Protein AF-A0A1A8GEN4-F1 (afdb_monomer_lite)

pLDDT: mean 83.36, std 10.14, range [45.72, 95.31]

Structure (mmCIF, N/CA/C/O backbone):
data_AF-A0A1A8GEN4-F1
#
_entry.id   AF-A0A1A8GEN4-F1
#
loop_
_atom_site.group_PDB
_atom_site.id
_atom_site.type_symbol
_atom_site.label_atom_id
_atom_site.label_alt_id
_atom_site.label_comp_id
_atom_site.label_asym_id
_atom_site.label_entity_id
_atom_site.label_seq_id
_atom_site.pdbx_PDB_ins_code
_atom_site.Cartn_x
_atom_site.Cartn_y
_atom_site.Cartn_z
_atom_site.occupancy
_atom_site.B_iso_or_equiv
_atom_site.auth_seq_id
_atom_site.auth_comp_id
_atom_site.auth_asym_id
_atom_site.auth_atom_id
_atom_site.pdbx_PDB_model_num
ATOM 1 N N . ALA A 1 1 ? 3.655 10.554 -17.222 1.00 45.72 1 ALA A N 1
ATOM 2 C CA . ALA A 1 1 ? 3.768 10.787 -15.770 1.00 45.72 1 ALA A CA 1
ATOM 3 C C . ALA A 1 1 ? 2.557 10.150 -15.105 1.00 45.72 1 ALA A C 1
ATOM 5 O O . ALA A 1 1 ? 1.447 10.441 -15.536 1.00 45.72 1 ALA A O 1
ATOM 6 N N . SER A 1 2 ? 2.767 9.233 -14.158 1.00 53.09 2 SER A N 1
ATOM 7 C CA . SER A 1 2 ? 1.679 8.638 -13.370 1.00 53.09 2 SER A CA 1
ATOM 8 C C . SER A 1 2 ? 1.064 9.720 -12.475 1.00 53.09 2 SER A C 1
ATOM 10 O O . SER A 1 2 ? 1.806 10.455 -11.822 1.00 53.09 2 SER A O 1
ATOM 12 N N . ARG A 1 3 ? -0.265 9.864 -12.473 1.00 69.81 3 ARG A N 1
ATOM 13 C CA . ARG A 1 3 ? -0.989 10.826 -11.624 1.00 69.81 3 ARG A CA 1
ATOM 14 C C . ARG A 1 3 ? -1.410 10.136 -10.328 1.00 69.81 3 ARG A C 1
ATOM 16 O O . ARG A 1 3 ? -2.593 10.088 -10.010 1.00 69.81 3 ARG A O 1
ATOM 23 N N . VAL A 1 4 ? -0.419 9.634 -9.589 1.00 71.69 4 VAL A N 1
ATOM 24 C CA . VAL A 1 4 ? -0.587 8.802 -8.383 1.00 71.69 4 VAL A CA 1
ATOM 25 C C . VAL A 1 4 ? -1.662 9.356 -7.440 1.00 71.69 4 VAL A C 1
ATOM 27 O O . VAL A 1 4 ? -2.549 8.626 -7.023 1.00 71.69 4 VAL A O 1
ATOM 30 N N . GLU A 1 5 ? -1.659 10.659 -7.165 1.00 72.50 5 GLU A N 1
ATOM 31 C CA . GLU A 1 5 ? -2.648 11.294 -6.284 1.00 72.50 5 GLU A CA 1
ATOM 32 C C . GLU A 1 5 ? -4.094 11.222 -6.808 1.00 72.50 5 GLU A C 1
ATOM 34 O O . GLU A 1 5 ? -5.031 11.002 -6.038 1.00 72.50 5 GLU A O 1
ATOM 39 N N . THR A 1 6 ? -4.291 11.395 -8.118 1.00 79.06 6 THR A N 1
ATOM 40 C CA . THR A 1 6 ? -5.625 11.320 -8.733 1.00 79.06 6 THR A CA 1
ATOM 41 C C . THR A 1 6 ? -6.144 9.887 -8.702 1.00 79.06 6 THR A C 1
ATOM 43 O O . THR A 1 6 ? -7.285 9.671 -8.298 1.00 79.06 6 THR A O 1
ATOM 46 N N . ASP A 1 7 ? -5.293 8.921 -9.045 1.00 82.31 7 ASP A N 1
ATOM 47 C CA . ASP A 1 7 ? -5.662 7.504 -9.058 1.00 82.31 7 ASP A CA 1
ATOM 48 C C . ASP A 1 7 ? -6.001 7.011 -7.641 1.00 82.31 7 ASP A C 1
ATOM 50 O O . ASP A 1 7 ? -7.006 6.329 -7.443 1.00 82.31 7 ASP A O 1
ATOM 54 N N . ILE A 1 8 ? -5.223 7.431 -6.633 1.00 84.31 8 ILE A N 1
ATOM 55 C CA . ILE A 1 8 ? -5.489 7.133 -5.217 1.00 84.31 8 ILE A CA 1
ATOM 56 C C . ILE A 1 8 ? -6.823 7.739 -4.773 1.00 84.31 8 ILE A C 1
ATOM 58 O O . ILE A 1 8 ? -7.634 7.054 -4.153 1.00 84.31 8 ILE A O 1
ATOM 62 N N . SER A 1 9 ? -7.066 9.013 -5.088 1.00 82.31 9 SER A N 1
ATOM 63 C CA . SER A 1 9 ? -8.290 9.704 -4.668 1.00 82.31 9 SER A CA 1
ATOM 64 C C . SER A 1 9 ? -9.540 9.068 -5.275 1.00 82.31 9 SER A C 1
ATOM 66 O O . SER A 1 9 ? -10.535 8.891 -4.575 1.00 82.31 9 SER A O 1
ATOM 68 N N . GLN A 1 10 ? -9.482 8.683 -6.554 1.00 84.06 10 GLN A N 1
ATOM 69 C CA . GLN A 1 10 ? -10.581 7.974 -7.208 1.00 84.06 10 GLN A CA 1
ATOM 70 C C . GLN A 1 10 ? -10.803 6.591 -6.594 1.00 84.06 10 GLN A C 1
ATOM 72 O O . GLN A 1 10 ? -11.924 6.288 -6.200 1.00 84.06 10 GLN A O 1
ATOM 77 N N . ALA A 1 11 ? -9.746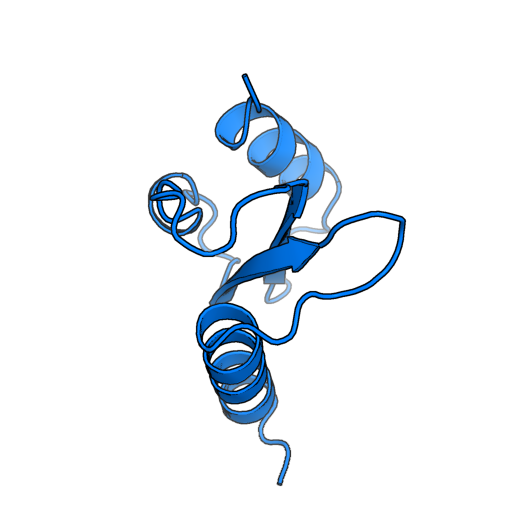 5.788 -6.432 1.00 85.25 11 ALA A N 1
ATOM 78 C CA . ALA A 1 11 ? -9.864 4.448 -5.860 1.00 85.25 11 ALA A CA 1
ATOM 79 C C . ALA A 1 11 ? -10.451 4.470 -4.441 1.00 85.25 11 ALA A C 1
ATOM 81 O O . ALA A 1 11 ? -11.280 3.633 -4.099 1.00 85.25 11 ALA A O 1
ATOM 82 N N . LEU A 1 12 ? -10.055 5.446 -3.618 1.00 86.00 12 LEU A N 1
ATOM 83 C CA . LEU A 1 12 ? -10.560 5.586 -2.252 1.00 86.00 12 LEU A CA 1
ATOM 84 C C . LEU A 1 12 ? -11.995 6.126 -2.183 1.00 86.00 12 LEU A C 1
ATOM 86 O O . LEU A 1 12 ? -12.655 5.902 -1.171 1.00 86.00 12 LEU A O 1
ATOM 90 N N . SER A 1 13 ? -12.484 6.809 -3.223 1.00 84.88 13 SER A N 1
ATOM 91 C CA . SER A 1 13 ? -13.871 7.294 -3.287 1.00 84.88 13 SER A CA 1
ATOM 92 C C . SER A 1 13 ? -14.887 6.160 -3.449 1.00 84.88 13 SER A C 1
ATOM 94 O O . SER A 1 13 ? -16.040 6.323 -3.052 1.00 84.88 13 SER A O 1
ATOM 96 N N . ASP A 1 14 ? -14.470 5.027 -4.016 1.00 83.81 14 ASP A N 1
ATOM 97 C CA . ASP A 1 14 ? -15.342 3.877 -4.279 1.00 83.81 14 ASP A CA 1
ATOM 98 C C . ASP A 1 14 ? -15.415 2.902 -3.089 1.00 83.81 14 ASP A C 1
ATOM 100 O O . ASP A 1 14 ? -16.238 1.981 -3.069 1.00 83.81 14 ASP A O 1
ATOM 104 N N . VAL A 1 15 ? -14.562 3.084 -2.074 1.00 84.25 15 VAL A N 1
ATOM 105 C CA . VAL A 1 15 ? -14.505 2.199 -0.905 1.00 84.25 15 VAL A CA 1
ATOM 106 C C . VAL A 1 15 ? -15.559 2.612 0.131 1.00 84.25 15 VAL A C 1
ATOM 108 O O . VAL A 1 15 ? -15.672 3.797 0.4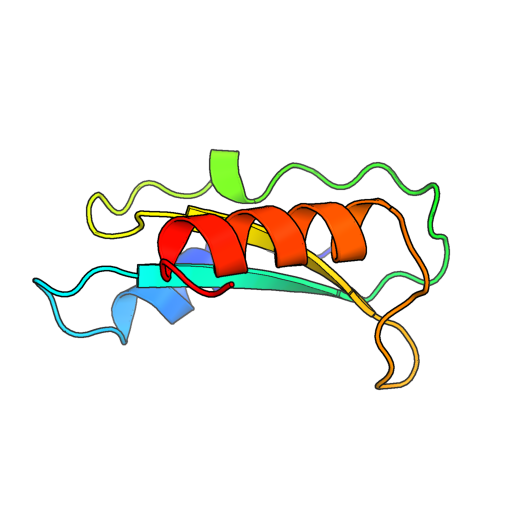54 1.00 84.25 15 VAL A O 1
ATOM 111 N N . PRO A 1 16 ? -16.312 1.662 0.723 1.00 79.75 16 PRO A N 1
ATOM 112 C CA . PRO A 1 16 ? -17.256 1.971 1.789 1.00 79.75 16 PRO A CA 1
ATOM 113 C C . PRO A 1 16 ? -16.566 2.657 2.970 1.00 79.75 16 PRO A C 1
ATOM 115 O O . PRO A 1 16 ? -15.542 2.178 3.463 1.00 79.75 16 PRO A O 1
ATOM 118 N N . ALA A 1 17 ? -17.164 3.740 3.467 1.00 72.44 17 ALA A N 1
ATOM 119 C CA . ALA A 1 17 ? -16.716 4.367 4.703 1.00 72.44 17 ALA A CA 1
ATOM 120 C C . ALA A 1 17 ? -16.740 3.353 5.868 1.00 72.44 17 ALA A C 1
ATOM 122 O O . ALA A 1 17 ? -17.629 2.500 5.934 1.00 72.44 17 ALA A O 1
ATOM 123 N N . ASN A 1 18 ? -15.788 3.484 6.799 1.00 80.94 18 ASN A N 1
ATOM 124 C CA . ASN A 1 18 ? -15.673 2.715 8.053 1.00 80.94 18 ASN A CA 1
ATOM 125 C C . ASN A 1 18 ? -15.076 1.301 7.942 1.00 80.94 18 ASN A C 1
ATOM 127 O O . ASN A 1 18 ? -15.346 0.454 8.796 1.00 80.94 18 ASN A O 1
ATOM 131 N N . LYS A 1 19 ? -14.269 1.023 6.918 1.00 86.19 19 LYS A N 1
ATOM 132 C CA . LYS A 1 19 ? -13.446 -0.192 6.864 1.00 86.19 19 LYS A CA 1
ATOM 133 C C . LYS A 1 19 ? -11.984 0.176 6.752 1.00 86.19 19 LYS A C 1
ATOM 135 O O . LYS A 1 19 ? -11.664 1.108 6.025 1.00 86.19 19 LYS A O 1
ATOM 140 N N . ASP A 1 20 ? -11.130 -0.597 7.407 1.00 91.12 20 ASP A N 1
ATOM 141 C CA . ASP A 1 20 ? -9.688 -0.492 7.237 1.00 91.12 20 ASP A CA 1
ATOM 142 C C . ASP A 1 20 ? -9.298 -0.804 5.787 1.00 91.12 20 ASP A C 1
ATOM 144 O O . ASP A 1 20 ? -9.762 -1.780 5.189 1.00 91.12 20 ASP A O 1
ATOM 148 N N . ILE A 1 21 ? -8.442 0.042 5.218 1.00 91.62 21 ILE A N 1
ATOM 149 C CA . ILE A 1 21 ? -8.008 -0.020 3.825 1.00 91.62 21 ILE A CA 1
ATOM 150 C C . ILE A 1 21 ? -6.504 -0.274 3.788 1.00 91.62 21 ILE A C 1
ATOM 152 O O . ILE A 1 21 ? -5.715 0.459 4.388 1.00 91.62 21 ILE A O 1
ATOM 156 N N . ILE A 1 22 ? -6.107 -1.284 3.017 1.00 92.69 22 ILE A N 1
ATOM 157 C CA . ILE A 1 22 ? -4.731 -1.446 2.552 1.00 92.69 22 ILE A CA 1
ATOM 158 C C . ILE A 1 22 ? -4.687 -0.940 1.112 1.00 92.69 22 ILE A C 1
ATOM 160 O O . ILE A 1 22 ? -5.297 -1.528 0.220 1.00 92.69 22 ILE A O 1
ATOM 164 N N . LEU A 1 23 ? -3.985 0.167 0.888 1.00 92.19 23 LEU A N 1
ATOM 165 C CA . LEU A 1 23 ? -3.784 0.735 -0.438 1.00 92.19 23 LEU A CA 1
ATOM 166 C C . LEU A 1 23 ? -2.522 0.140 -1.068 1.00 92.19 23 LEU A C 1
ATOM 168 O O . LEU A 1 23 ? -1.430 0.248 -0.509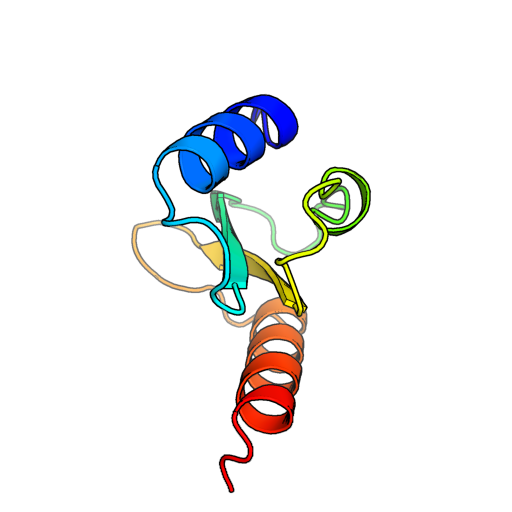 1.00 92.19 23 LEU A O 1
ATOM 172 N N . VAL A 1 24 ? -2.668 -0.434 -2.260 1.00 91.12 24 VAL A N 1
ATOM 173 C CA . VAL A 1 24 ? -1.556 -0.987 -3.040 1.00 91.12 24 VAL A CA 1
ATOM 174 C C . VAL A 1 24 ? -1.394 -0.169 -4.317 1.00 91.12 24 VAL A C 1
ATOM 176 O O . VAL A 1 24 ? -2.203 -0.279 -5.238 1.00 91.12 24 VAL A O 1
ATOM 179 N N . ALA A 1 25 ? -0.355 0.662 -4.379 1.00 88.69 25 ALA A N 1
ATOM 180 C CA . ALA A 1 25 ? -0.032 1.435 -5.571 1.00 88.69 25 ALA A CA 1
ATOM 181 C C . ALA A 1 25 ? 0.859 0.612 -6.509 1.00 88.69 25 ALA A C 1
ATOM 183 O O . ALA A 1 25 ? 1.994 0.271 -6.174 1.00 88.69 25 ALA A O 1
ATOM 184 N N . MET A 1 26 ? 0.336 0.290 -7.692 1.00 88.81 26 MET A N 1
ATOM 185 C CA . MET A 1 26 ? 1.037 -0.494 -8.708 1.00 88.81 26 MET A CA 1
ATOM 186 C C . MET A 1 26 ? 1.770 0.440 -9.674 1.00 88.81 26 MET A C 1
ATOM 188 O O . MET A 1 26 ? 1.157 1.091 -10.520 1.00 88.81 26 MET A O 1
ATOM 192 N N . HIS A 1 27 ? 3.094 0.493 -9.577 1.00 86.19 27 HIS A N 1
ATOM 193 C CA . HIS A 1 27 ? 3.942 1.335 -10.414 1.00 86.19 27 HIS A CA 1
ATOM 194 C C . HIS A 1 27 ? 4.477 0.545 -11.604 1.00 86.19 27 HIS A C 1
ATOM 196 O O . HIS A 1 27 ? 5.296 -0.366 -11.448 1.00 86.19 27 HIS A O 1
ATOM 202 N N . HIS A 1 28 ? 4.028 0.914 -12.805 1.00 85.12 28 HIS A N 1
ATOM 203 C CA . HIS A 1 28 ? 4.553 0.342 -14.040 1.00 85.12 28 HIS A CA 1
ATOM 204 C C . HIS A 1 28 ? 5.910 0.966 -14.366 1.00 85.12 28 HIS A C 1
ATOM 206 O O . HIS A 1 28 ? 5.979 2.109 -14.825 1.00 85.12 28 HIS A O 1
ATOM 212 N N . ILE A 1 29 ? 6.993 0.238 -14.091 1.00 78.12 29 ILE A N 1
ATOM 213 C CA . ILE A 1 29 ? 8.354 0.767 -14.186 1.00 78.12 29 ILE A CA 1
ATOM 214 C C . ILE A 1 29 ? 9.274 -0.272 -14.813 1.00 78.12 29 ILE A C 1
ATOM 216 O O . ILE A 1 29 ? 9.328 -1.415 -14.377 1.00 78.12 29 ILE A O 1
ATOM 220 N N . PHE A 1 30 ? 10.037 0.160 -15.816 1.00 69.81 30 PHE A N 1
ATOM 221 C CA . PHE A 1 30 ? 11.051 -0.666 -16.472 1.00 69.81 30 PHE A CA 1
ATOM 222 C C . PHE A 1 30 ? 12.364 -0.744 -15.672 1.00 69.81 30 PHE A C 1
ATOM 224 O O . PHE A 1 30 ? 13.026 -1.775 -15.669 1.00 69.81 30 PHE A O 1
ATOM 231 N N . ASN A 1 31 ? 12.747 0.342 -14.986 1.00 68.94 31 ASN A N 1
ATOM 232 C CA . ASN A 1 31 ? 13.995 0.421 -14.224 1.00 68.94 31 ASN A CA 1
ATOM 233 C C . ASN A 1 31 ? 13.751 0.295 -12.702 1.00 68.94 31 ASN A C 1
ATOM 235 O O . ASN A 1 31 ? 13.203 1.228 -12.112 1.00 68.94 31 ASN A O 1
ATOM 239 N N . PRO A 1 32 ? 14.191 -0.791 -12.043 1.00 63.16 32 PRO A N 1
ATOM 240 C CA . PRO A 1 32 ? 13.970 -1.011 -10.612 1.00 63.16 32 PRO A CA 1
ATOM 241 C C . PRO A 1 32 ? 14.677 0.004 -9.695 1.00 63.16 32 PRO A C 1
ATOM 243 O O . PRO A 1 32 ? 14.247 0.171 -8.555 1.00 63.16 32 PRO A O 1
ATOM 246 N N . ASP A 1 33 ? 15.699 0.714 -10.185 1.00 66.75 33 ASP A N 1
ATOM 247 C CA . ASP A 1 33 ? 16.411 1.760 -9.431 1.00 66.75 33 ASP A CA 1
ATOM 248 C C . ASP A 1 33 ? 15.755 3.147 -9.557 1.00 66.75 33 ASP A C 1
ATOM 250 O O . ASP A 1 33 ? 16.264 4.147 -9.045 1.00 66.75 33 ASP A O 1
ATOM 254 N N . HIS A 1 34 ? 14.621 3.244 -10.258 1.00 68.38 34 HIS A N 1
ATOM 255 C CA . HIS A 1 34 ? 13.893 4.499 -10.383 1.00 68.38 34 HIS A CA 1
ATOM 256 C C . HIS A 1 34 ? 13.329 4.931 -9.023 1.00 68.38 34 HIS A C 1
ATOM 258 O O . HIS A 1 34 ? 12.621 4.178 -8.353 1.00 68.38 34 HIS A O 1
ATOM 264 N N . VAL A 1 35 ? 13.622 6.168 -8.616 1.00 64.94 35 VAL A N 1
ATOM 265 C CA . VAL A 1 35 ? 13.093 6.737 -7.373 1.00 64.94 35 VAL A CA 1
ATOM 266 C C . VAL A 1 35 ? 11.618 7.054 -7.569 1.00 64.94 35 VAL A C 1
ATOM 268 O O . VAL A 1 35 ? 11.254 7.954 -8.321 1.00 64.94 35 VAL A O 1
ATOM 271 N N . ILE A 1 36 ? 10.767 6.311 -6.872 1.00 68.06 36 ILE A N 1
ATOM 272 C CA . ILE A 1 36 ? 9.319 6.502 -6.903 1.00 68.06 36 ILE A CA 1
ATOM 273 C C . ILE A 1 36 ? 8.922 7.335 -5.692 1.00 68.06 36 ILE A C 1
ATOM 275 O O . ILE A 1 36 ? 9.349 7.017 -4.576 1.00 68.06 36 ILE A O 1
ATOM 279 N N . PRO A 1 37 ? 8.105 8.384 -5.872 1.00 67.88 37 PRO A N 1
ATOM 280 C CA . PRO A 1 37 ? 7.517 9.082 -4.744 1.00 67.88 37 PRO A CA 1
ATOM 281 C C . PRO A 1 37 ? 6.633 8.118 -3.944 1.00 67.88 37 PRO A C 1
ATOM 283 O O . PRO A 1 37 ? 5.733 7.492 -4.492 1.00 67.88 37 PRO A O 1
ATOM 286 N N . GLU A 1 38 ? 6.896 8.004 -2.643 1.00 70.94 38 GLU A N 1
ATOM 287 C CA . GLU A 1 38 ? 6.127 7.145 -1.736 1.00 70.94 38 GLU A CA 1
ATOM 288 C C . GLU A 1 38 ? 4.637 7.496 -1.780 1.00 70.94 38 GLU A C 1
ATOM 290 O O . GLU A 1 38 ? 4.240 8.615 -1.428 1.00 70.94 38 GLU A O 1
ATOM 295 N N . SER A 1 39 ? 3.801 6.526 -2.158 1.00 73.44 39 SER A N 1
ATOM 296 C CA . SER A 1 39 ? 2.349 6.725 -2.268 1.00 73.44 39 SER A CA 1
ATOM 297 C C . SER A 1 39 ? 1.727 7.169 -0.956 1.00 73.44 39 SER A C 1
ATOM 299 O O . SER A 1 39 ? 0.810 7.986 -0.957 1.00 73.44 39 SER A O 1
ATOM 301 N N . LYS A 1 40 ? 2.295 6.721 0.169 1.00 73.94 40 LYS A N 1
ATOM 302 C CA . LYS A 1 40 ? 1.885 7.106 1.522 1.00 73.94 40 LYS A CA 1
ATOM 303 C C . LYS A 1 40 ? 1.788 8.624 1.720 1.00 73.94 40 LYS A C 1
ATOM 305 O O . LYS A 1 40 ? 0.941 9.073 2.481 1.00 73.94 40 LYS A O 1
ATOM 310 N N . LYS A 1 41 ? 2.606 9.422 1.023 1.00 76.19 41 LYS A N 1
ATOM 311 C CA . LYS A 1 41 ? 2.584 10.894 1.131 1.00 76.19 41 LYS A CA 1
ATOM 312 C C . LYS A 1 41 ? 1.325 11.537 0.547 1.00 76.19 41 LYS A C 1
ATOM 314 O O . LYS A 1 41 ? 1.036 12.677 0.878 1.00 76.19 41 LYS A O 1
ATOM 319 N N . HIS A 1 42 ? 0.592 10.817 -0.299 1.00 73.88 42 HIS A N 1
ATOM 320 C CA . HIS A 1 42 ? -0.616 11.296 -0.974 1.00 73.88 42 HIS A CA 1
ATOM 321 C C . HIS A 1 42 ? -1.893 10.676 -0.385 1.00 73.88 42 HIS A C 1
ATOM 323 O O . HIS A 1 42 ? -2.985 10.856 -0.922 1.00 73.88 42 HIS A O 1
ATOM 329 N N . VAL A 1 43 ? -1.771 9.924 0.713 1.00 82.38 43 VAL A N 1
ATOM 330 C CA . VAL A 1 43 ? -2.899 9.279 1.384 1.00 82.38 43 VAL A CA 1
ATOM 331 C C . VAL A 1 43 ? -3.395 10.173 2.514 1.00 82.38 43 VAL A C 1
ATOM 333 O O . VAL A 1 43 ? -2.780 10.255 3.572 1.00 82.38 43 VAL A O 1
ATOM 336 N N . HIS A 1 44 ? -4.542 10.814 2.292 1.00 83.00 44 HIS A N 1
ATOM 337 C CA . HIS A 1 44 ? -5.212 11.651 3.295 1.00 83.00 44 HIS A CA 1
ATOM 338 C C . HIS A 1 44 ? -6.411 10.958 3.964 1.00 83.00 44 HIS A C 1
ATOM 340 O O . HIS A 1 44 ? -7.009 11.510 4.885 1.00 83.00 44 HIS A O 1
ATOM 346 N N . ASN A 1 45 ? -6.790 9.763 3.502 1.00 84.00 45 ASN A N 1
ATOM 347 C CA . ASN A 1 45 ? -7.946 9.043 4.027 1.00 84.00 45 ASN A CA 1
ATOM 348 C C . ASN A 1 45 ? -7.583 8.335 5.349 1.00 84.00 45 ASN A C 1
ATOM 350 O O . ASN A 1 45 ? -6.713 7.463 5.333 1.00 84.00 45 ASN A O 1
ATOM 354 N N . PRO A 1 46 ? -8.252 8.657 6.475 1.00 86.31 46 PRO A N 1
ATOM 355 C CA . PRO A 1 46 ? -7.927 8.095 7.788 1.00 86.31 46 PRO A CA 1
ATOM 356 C C . PRO A 1 46 ? -8.212 6.592 7.903 1.00 86.31 46 PRO A C 1
ATOM 358 O O . PRO A 1 46 ? -7.666 5.943 8.787 1.00 86.31 46 PRO A O 1
ATOM 361 N N . ASN A 1 47 ? -9.036 6.034 7.013 1.00 89.50 47 ASN A N 1
ATOM 362 C CA . ASN A 1 47 ? -9.327 4.603 6.981 1.00 89.50 47 ASN A CA 1
ATOM 363 C C . ASN A 1 47 ? -8.192 3.789 6.338 1.00 89.50 47 ASN A C 1
ATOM 365 O O . ASN A 1 47 ? -8.220 2.562 6.378 1.00 89.50 47 ASN A O 1
ATOM 369 N N . VAL A 1 48 ? -7.196 4.435 5.720 1.00 91.38 48 VAL A N 1
ATOM 370 C CA . VAL A 1 48 ? -6.038 3.735 5.156 1.00 91.38 48 VAL A CA 1
ATOM 371 C C . VAL A 1 48 ? -5.035 3.434 6.260 1.00 91.38 48 VAL A C 1
ATOM 373 O O .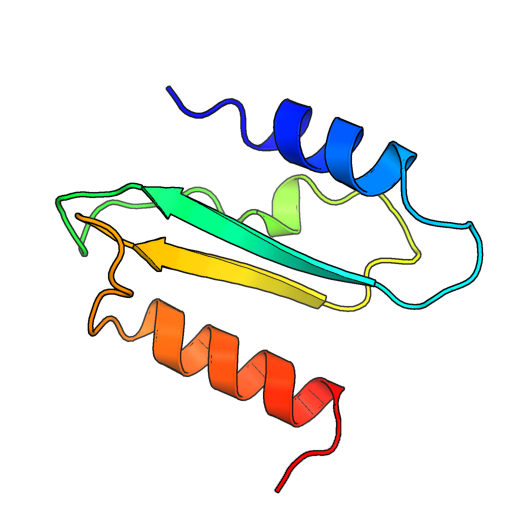 VAL A 1 48 ? -4.295 4.307 6.710 1.00 91.38 48 VAL A O 1
ATOM 376 N N . ILE A 1 49 ? -4.995 2.170 6.672 1.00 92.81 49 ILE A N 1
ATOM 377 C CA . ILE A 1 49 ? -4.111 1.684 7.738 1.00 92.81 49 ILE A CA 1
ATOM 378 C C . ILE A 1 49 ? -2.712 1.328 7.221 1.00 92.81 49 ILE A C 1
ATOM 380 O O . ILE A 1 49 ? -1.745 1.322 7.982 1.00 92.81 49 ILE A O 1
ATOM 384 N N . LEU A 1 50 ? -2.590 1.055 5.919 1.00 93.00 50 LEU A N 1
ATOM 385 C CA . LEU A 1 50 ? -1.331 0.741 5.255 1.00 93.00 50 LEU A CA 1
ATOM 386 C C . LEU A 1 50 ? -1.378 1.204 3.796 1.00 93.00 50 LEU A C 1
ATOM 388 O O . LEU A 1 50 ? -2.354 0.961 3.092 1.00 93.00 50 LEU A O 1
ATOM 392 N N . ALA A 1 51 ? -0.301 1.834 3.334 1.00 91.88 51 ALA A N 1
ATOM 393 C CA . ALA A 1 51 ? -0.095 2.168 1.931 1.00 91.88 51 ALA A CA 1
ATOM 394 C C . ALA A 1 51 ? 1.272 1.641 1.498 1.00 91.88 51 ALA A C 1
ATOM 396 O O . ALA A 1 51 ? 2.283 1.998 2.106 1.00 91.88 51 ALA A O 1
ATOM 397 N N . VAL A 1 52 ? 1.289 0.802 0.466 1.00 91.12 52 VAL A N 1
ATOM 398 C CA . VAL A 1 52 ? 2.501 0.166 -0.061 1.00 91.12 52 VAL A CA 1
ATOM 399 C C . VAL A 1 52 ? 2.641 0.384 -1.562 1.00 91.12 52 VAL A C 1
ATOM 401 O O . VAL A 1 52 ? 1.669 0.662 -2.265 1.00 91.12 52 VAL A O 1
ATOM 404 N N . ASP A 1 53 ? 3.870 0.240 -2.048 1.00 89.44 53 ASP A N 1
ATOM 405 C CA . ASP A 1 53 ? 4.247 0.487 -3.434 1.00 89.44 53 ASP A CA 1
ATOM 406 C C . ASP A 1 53 ? 4.782 -0.800 -4.062 1.00 89.44 53 ASP A C 1
ATOM 408 O O . ASP A 1 53 ? 5.801 -1.324 -3.615 1.00 89.44 53 ASP A O 1
ATOM 412 N N . TYR A 1 54 ? 4.154 -1.271 -5.137 1.00 89.62 54 TYR A N 1
ATOM 413 C CA . TYR A 1 54 ? 4.619 -2.429 -5.898 1.00 89.62 54 TYR A CA 1
ATOM 414 C C . TYR A 1 54 ? 5.154 -2.029 -7.264 1.00 89.62 54 TYR A C 1
ATOM 416 O O . TYR A 1 54 ? 4.575 -1.201 -7.961 1.00 89.62 54 TYR A O 1
ATOM 424 N N . LEU A 1 55 ? 6.253 -2.660 -7.662 1.00 89.62 55 LEU A N 1
ATOM 425 C CA . LEU A 1 55 ? 6.854 -2.514 -8.980 1.00 89.62 55 LEU A CA 1
ATOM 426 C C . LEU A 1 55 ? 6.425 -3.672 -9.861 1.00 89.62 55 LEU A C 1
ATOM 428 O O . LEU A 1 55 ? 6.613 -4.838 -9.493 1.00 89.62 55 LEU A O 1
ATOM 432 N N . PHE A 1 56 ? 5.909 -3.353 -11.041 1.00 89.56 56 PHE A N 1
ATOM 433 C CA . PHE A 1 56 ? 5.563 -4.356 -12.034 1.00 89.56 56 PHE A CA 1
ATOM 434 C C . PHE A 1 56 ? 5.989 -3.919 -13.436 1.00 89.56 56 PHE A C 1
ATOM 436 O O . PHE A 1 56 ? 6.091 -2.726 -13.728 1.00 89.56 56 PHE A O 1
ATOM 443 N N . HIS A 1 57 ? 6.228 -4.900 -14.300 1.00 86.69 57 HIS A N 1
ATOM 444 C CA . HIS A 1 57 ? 6.509 -4.720 -15.720 1.00 86.69 57 HIS A CA 1
ATOM 445 C C . HIS A 1 57 ? 6.017 -5.946 -16.494 1.00 86.69 57 HIS A C 1
ATOM 447 O O . HIS A 1 57 ? 6.102 -7.063 -15.984 1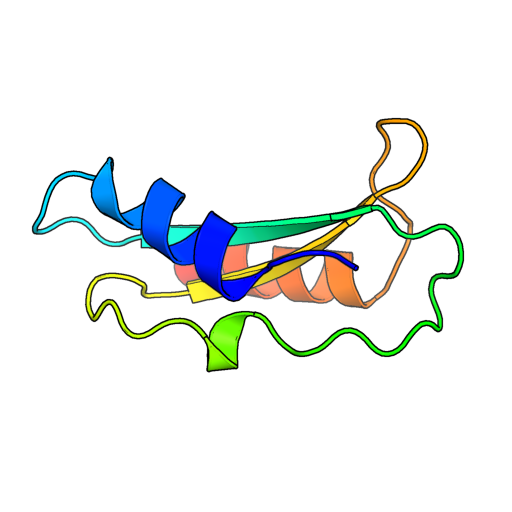.00 86.69 57 HIS A O 1
ATOM 453 N N . ASP A 1 58 ? 5.455 -5.744 -17.688 1.00 86.44 58 ASP A N 1
ATOM 454 C CA . ASP A 1 58 ? 4.921 -6.818 -18.543 1.00 86.44 58 ASP A CA 1
ATOM 455 C C . ASP A 1 58 ? 4.001 -7.811 -17.806 1.00 86.44 58 ASP A C 1
ATOM 457 O O . ASP A 1 58 ? 4.078 -9.032 -17.961 1.00 86.44 58 ASP A O 1
ATOM 461 N N . GLY A 1 59 ? 3.127 -7.275 -16.947 1.00 84.88 59 GLY A N 1
ATOM 462 C CA . GLY A 1 59 ? 2.154 -8.063 -16.185 1.00 84.88 59 GLY A CA 1
ATOM 463 C C . GLY A 1 59 ? 2.752 -8.916 -15.061 1.00 84.88 59 GLY A C 1
ATOM 464 O O . GLY A 1 59 ? 2.049 -9.758 -14.506 1.00 84.88 59 GLY A O 1
ATOM 465 N N . LYS A 1 60 ? 4.027 -8.717 -14.706 1.00 88.56 60 LYS A N 1
ATOM 466 C CA . LYS A 1 60 ? 4.707 -9.443 -13.627 1.00 88.56 60 LYS A CA 1
ATOM 467 C C . LYS A 1 60 ? 5.243 -8.487 -12.574 1.00 88.56 60 LYS A C 1
ATOM 469 O O . LYS A 1 60 ? 5.746 -7.412 -12.896 1.00 88.56 60 LYS A O 1
ATOM 474 N N . LEU A 1 61 ? 5.170 -8.904 -11.312 1.00 89.69 61 LEU A N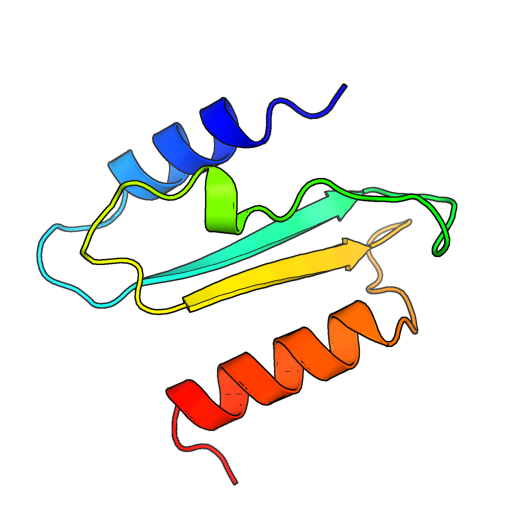 1
ATOM 475 C CA . LEU A 1 61 ? 5.873 -8.220 -10.232 1.00 89.69 61 LEU A CA 1
ATOM 476 C C . LEU A 1 61 ? 7.380 -8.369 -10.432 1.00 89.69 61 LEU A C 1
ATOM 478 O O . LEU A 1 61 ? 7.874 -9.458 -10.728 1.00 89.69 61 LEU A O 1
ATOM 482 N N . LEU A 1 62 ? 8.108 -7.270 -10.262 1.00 88.06 62 LEU A N 1
ATOM 483 C CA . LEU A 1 62 ? 9.563 -7.294 -10.318 1.00 88.06 62 LEU A CA 1
ATOM 484 C C . LEU A 1 62 ? 10.141 -7.936 -9.051 1.00 88.06 62 LEU A C 1
ATOM 486 O O . LEU A 1 62 ? 9.590 -7.792 -7.958 1.00 88.06 62 LEU A O 1
ATOM 490 N N . LEU A 1 63 ? 11.291 -8.598 -9.187 1.00 85.50 63 LEU A N 1
ATOM 491 C CA . LEU A 1 63 ? 12.097 -9.052 -8.051 1.00 85.50 63 LEU A CA 1
ATOM 492 C C . LEU A 1 63 ? 12.838 -7.849 -7.458 1.00 85.50 63 LEU A C 1
ATOM 494 O O . LEU A 1 63 ? 13.989 -7.579 -7.794 1.00 85.50 63 LEU A O 1
ATOM 498 N N . ALA A 1 64 ? 12.140 -7.082 -6.625 1.00 84.94 64 ALA A N 1
ATOM 499 C CA . ALA A 1 64 ? 12.643 -5.854 -6.031 1.00 84.94 64 ALA A CA 1
ATOM 500 C C . ALA A 1 64 ? 12.454 -5.875 -4.515 1.00 84.94 64 ALA A C 1
ATOM 502 O O . ALA A 1 64 ? 11.372 -6.197 -4.031 1.00 84.94 64 ALA A O 1
ATOM 503 N N . ARG A 1 65 ? 13.460 -5.391 -3.771 1.00 87.06 65 ARG A N 1
ATOM 504 C CA . ARG A 1 65 ? 13.385 -5.248 -2.302 1.00 87.06 65 ARG A CA 1
ATOM 505 C C . ARG A 1 65 ? 12.150 -4.472 -1.845 1.00 87.06 65 ARG A C 1
ATOM 507 O O . ARG A 1 65 ? 11.621 -4.718 -0.772 1.00 87.06 65 ARG A O 1
ATOM 514 N N . ARG A 1 66 ? 11.681 -3.526 -2.663 1.00 87.62 66 ARG A N 1
ATOM 515 C CA . ARG A 1 66 ? 10.459 -2.760 -2.396 1.00 87.62 66 ARG A CA 1
ATOM 516 C C . ARG A 1 66 ? 9.206 -3.646 -2.379 1.00 87.62 66 ARG A C 1
ATOM 518 O O . ARG A 1 66 ? 8.354 -3.434 -1.523 1.00 87.62 66 ARG A O 1
ATOM 525 N N . ASN A 1 67 ? 9.118 -4.637 -3.265 1.00 91.44 67 ASN A N 1
ATOM 526 C CA . ASN A 1 67 ? 8.005 -5.587 -3.296 1.00 91.44 67 ASN A CA 1
ATOM 527 C C . ASN A 1 67 ? 8.063 -6.529 -2.087 1.00 91.44 67 ASN A C 1
ATOM 529 O O . ASN A 1 67 ? 7.031 -6.770 -1.467 1.00 91.44 67 ASN A O 1
ATOM 533 N N . ASP A 1 68 ? 9.261 -6.984 -1.707 1.00 92.44 68 ASP A N 1
ATOM 534 C CA . ASP A 1 68 ? 9.456 -7.831 -0.522 1.00 92.44 68 ASP A CA 1
ATOM 535 C C . ASP A 1 68 ? 9.098 -7.087 0.774 1.00 92.44 68 ASP A C 1
ATOM 537 O O . ASP A 1 68 ? 8.368 -7.609 1.613 1.00 92.44 68 ASP A O 1
ATOM 541 N N . ASN A 1 69 ? 9.550 -5.837 0.916 1.00 92.12 69 ASN A N 1
ATOM 542 C CA . ASN A 1 69 ? 9.213 -4.991 2.063 1.00 92.12 69 ASN A CA 1
ATOM 543 C C . ASN A 1 69 ? 7.708 -4.704 2.127 1.00 92.12 69 ASN A C 1
ATOM 545 O O . ASN A 1 69 ? 7.107 -4.796 3.192 1.00 92.12 69 ASN A O 1
ATOM 549 N N . SER A 1 70 ? 7.093 -4.398 0.981 1.00 93.06 70 SER A N 1
ATOM 550 C CA . SER A 1 70 ? 5.649 -4.165 0.897 1.00 93.06 70 SER A CA 1
ATOM 551 C C . SER A 1 70 ? 4.858 -5.405 1.303 1.00 93.06 70 SER A C 1
ATOM 553 O O . SER A 1 70 ? 3.872 -5.297 2.027 1.00 93.06 70 SER A O 1
ATOM 555 N N . TRP A 1 71 ? 5.314 -6.587 0.884 1.00 94.56 71 TRP A N 1
ATOM 556 C CA . TRP A 1 71 ? 4.710 -7.848 1.292 1.00 94.56 71 TRP A CA 1
ATOM 557 C C . TRP A 1 71 ? 4.840 -8.075 2.799 1.00 94.56 71 TRP A C 1
ATOM 559 O O . TRP A 1 71 ? 3.852 -8.403 3.448 1.00 94.56 71 TRP A O 1
ATOM 569 N N . TYR A 1 72 ? 6.026 -7.836 3.363 1.00 94.69 72 TYR A N 1
ATOM 570 C CA . TYR A 1 72 ? 6.263 -7.933 4.803 1.00 94.69 72 TYR A CA 1
ATOM 571 C C . TYR A 1 72 ? 5.354 -6.997 5.617 1.00 94.69 72 TYR A C 1
ATOM 573 O O . TYR A 1 72 ? 4.791 -7.401 6.635 1.00 94.69 72 TYR A O 1
ATOM 581 N N . ASP A 1 73 ? 5.169 -5.754 5.169 1.00 94.25 73 ASP A N 1
ATOM 582 C CA . ASP A 1 73 ? 4.283 -4.807 5.848 1.00 94.25 73 ASP A CA 1
ATOM 583 C C . ASP A 1 73 ? 2.814 -5.256 5.777 1.00 94.25 73 ASP A C 1
ATOM 585 O O . ASP A 1 73 ? 2.094 -5.167 6.775 1.00 94.25 73 ASP A O 1
ATOM 589 N N . ILE A 1 74 ? 2.378 -5.794 4.629 1.00 94.69 74 ILE A N 1
ATOM 590 C CA . ILE A 1 74 ? 1.031 -6.361 4.464 1.00 94.69 74 ILE A CA 1
ATOM 591 C C . ILE A 1 74 ? 0.820 -7.534 5.423 1.00 94.69 74 ILE A C 1
ATOM 593 O O . ILE A 1 74 ? -0.170 -7.545 6.155 1.00 94.69 74 ILE A O 1
ATOM 597 N N . THR A 1 75 ? 1.723 -8.519 5.441 1.00 95.31 75 THR A N 1
ATOM 598 C CA . THR A 1 75 ? 1.551 -9.714 6.281 1.00 95.31 75 THR A CA 1
ATOM 599 C C . THR A 1 75 ? 1.535 -9.350 7.757 1.00 95.31 75 THR A C 1
ATOM 601 O O . THR A 1 75 ? 0.691 -9.848 8.502 1.00 95.31 75 THR A O 1
ATOM 604 N N . LYS A 1 76 ? 2.384 -8.403 8.167 1.00 95.00 76 LYS A N 1
ATOM 605 C CA . LYS A 1 76 ? 2.409 -7.877 9.530 1.00 95.00 76 LYS A CA 1
ATOM 606 C C . LYS A 1 76 ? 1.090 -7.214 9.925 1.00 95.00 76 LYS A C 1
ATOM 608 O O . LYS A 1 76 ? 0.599 -7.465 11.022 1.00 95.00 76 LYS A O 1
ATOM 613 N N . VAL A 1 77 ? 0.515 -6.385 9.052 1.00 94.12 77 VAL A N 1
ATOM 614 C CA . VAL A 1 77 ? -0.777 -5.723 9.309 1.00 94.12 77 VAL A CA 1
ATOM 615 C C . VAL A 1 77 ? -1.928 -6.727 9.351 1.00 94.12 77 VAL A C 1
ATOM 617 O O . VAL A 1 77 ? -2.826 -6.591 10.176 1.00 94.12 77 VAL A O 1
ATOM 620 N N . LEU A 1 78 ? -1.888 -7.759 8.508 1.00 93.94 78 LEU A N 1
ATOM 621 C CA . LEU A 1 78 ? -2.911 -8.806 8.464 1.00 93.94 78 LEU A CA 1
ATOM 622 C C . LEU A 1 78 ? -2.745 -9.883 9.551 1.00 93.94 78 LEU A C 1
ATOM 624 O O . LEU A 1 78 ? -3.584 -10.777 9.644 1.00 93.94 78 LEU A O 1
ATOM 628 N N . GLY A 1 79 ? -1.680 -9.827 10.358 1.00 92.75 79 GLY A N 1
ATOM 629 C CA . GLY A 1 79 ? -1.376 -10.852 11.361 1.00 92.75 79 GLY A CA 1
ATOM 630 C C . GLY A 1 79 ? -1.083 -12.226 10.751 1.00 92.75 79 GLY A C 1
ATOM 631 O O . GLY A 1 79 ? -1.346 -13.249 11.383 1.00 92.75 79 GLY A O 1
ATOM 632 N N . MET A 1 80 ? -0.588 -12.255 9.513 1.00 89.44 80 MET A N 1
ATOM 633 C CA . MET A 1 80 ? -0.219 -13.487 8.823 1.00 89.44 80 MET A CA 1
ATOM 634 C C . MET A 1 80 ? 1.162 -13.975 9.295 1.00 89.44 80 MET A C 1
ATOM 636 O O . MET A 1 80 ? 2.026 -13.137 9.572 1.00 89.44 80 MET A O 1
ATOM 640 N N . PRO A 1 81 ? 1.356 -15.302 9.415 1.00 71.25 81 PRO A N 1
ATOM 641 C CA . PRO A 1 81 ? 2.633 -15.896 9.807 1.00 71.25 81 PRO A CA 1
ATOM 642 C C . PRO A 1 81 ? 3.750 -15.658 8.784 1.00 71.25 81 PRO A C 1
ATOM 644 O O . PRO A 1 81 ? 3.444 -15.487 7.580 1.00 71.25 81 PRO A O 1
#

Organism: NCBI:txid1143690

Radius of gyration: 13.06 Å; chains: 1; bounding box: 34×28×30 Å

Secondary structure (DSSP, 8-state):
---HHHHHHHHHHTSPTTS-EEEEEEEE-S-TT--PPPGGGG---TTEEEEEEEEEETTEE---HHHHHHHHHHHHHHT--

Foldseek 3Di:
DDPLLVVVVVVVVPDDPPAADEAEAEDEDPDLPDDDDQSVVSDPDPSHPHYAYFYDYPPDTDPHPSNVVRVVVVCVVVVHD

Sequence (81 aa):
ASRVETDISQALSDVPANKDIILVAMHHIFNPDHVIPESKKHVHNPNVILAVDYLFHDGKLLLARRNDNSWYDITKVLGMP